Protein AF-A0A4R0FZ32-F1 (afdb_monomer_lite)

pLDDT: mean 91.34, std 6.8, range [60.91, 98.31]

Secondary structure (DSSP, 8-state):
-B--GGGHHHHHHHHHHHHHHTT-EEEEEEE-TTSS-EEEEEEETTTTEEEEEEE-TTSSBEEEEEE-PPP-PPTT--TT--

Sequence (82 aa):
MPVAPTEQIATLHRVRDSWREQGHEITEDRAFTEGDGGVVSMREAATSVTISLATNASRDRIALIIATDCYQPADGEDPANP

Radius of gyration: 16.28 Å; chains: 1; bounding box: 35×37×45 Å

Foldseek 3Di:
DFDDLQCALVVQVVVVVVCVVVVWDWPDDDDDPVRSWTKTWTADPVQRKIWMWTQDPVSGDIDIDIDHPDDDDDVPDDPVPD

Structure (mmCIF, N/CA/C/O backbone):
data_AF-A0A4R0FZ32-F1
#
_entry.id   AF-A0A4R0FZ32-F1
#
loop_
_atom_site.group_PDB
_atom_site.id
_atom_site.type_symbol
_atom_site.label_atom_id
_atom_site.label_alt_id
_atom_site.label_comp_id
_atom_site.label_asym_id
_atom_site.label_entity_id
_atom_site.label_seq_id
_atom_site.pdbx_PDB_ins_code
_atom_site.Cartn_x
_atom_site.Cartn_y
_atom_site.Cartn_z
_atom_site.occupancy
_atom_site.B_iso_or_equiv
_atom_site.auth_seq_id
_atom_site.auth_comp_id
_atom_site.auth_asym_id
_atom_site.auth_atom_id
_atom_site.pdbx_PDB_model_num
ATOM 1 N N . MET A 1 1 ? 2.554 -4.759 12.217 1.00 72.62 1 MET A N 1
ATOM 2 C CA . MET A 1 1 ? 2.620 -3.634 13.172 1.00 72.62 1 MET A CA 1
ATOM 3 C C . MET A 1 1 ? 1.254 -3.482 13.826 1.00 72.62 1 MET A C 1
ATOM 5 O O . MET A 1 1 ? 0.300 -3.304 13.074 1.00 72.62 1 MET A O 1
ATOM 9 N N . PRO A 1 2 ? 1.130 -3.652 15.153 1.00 87.06 2 PRO A N 1
ATOM 10 C CA . PRO A 1 2 ? -0.121 -3.389 15.862 1.00 87.06 2 PRO A CA 1
ATOM 11 C C . PRO A 1 2 ? -0.489 -1.904 15.778 1.00 87.06 2 PRO A C 1
ATOM 13 O O . PRO A 1 2 ? 0.390 -1.057 15.922 1.00 87.06 2 PRO A O 1
ATOM 16 N N . VAL A 1 3 ? -1.762 -1.604 15.543 1.00 87.00 3 VAL A N 1
ATOM 17 C CA . VAL A 1 3 ? -2.337 -0.251 15.530 1.00 87.00 3 VAL A CA 1
ATOM 18 C C . VAL A 1 3 ? -3.727 -0.364 16.142 1.00 87.00 3 VAL A C 1
ATOM 20 O O . VAL A 1 3 ? -4.488 -1.245 15.748 1.00 87.00 3 VAL A O 1
ATOM 23 N N . ALA A 1 4 ? -4.067 0.474 17.122 1.00 89.56 4 ALA A N 1
ATOM 24 C CA . ALA A 1 4 ? -5.393 0.405 17.728 1.00 89.56 4 ALA A CA 1
ATOM 25 C C . ALA A 1 4 ? -6.484 0.703 16.677 1.00 89.56 4 ALA A C 1
ATOM 27 O O . ALA A 1 4 ? -6.255 1.549 15.809 1.00 89.56 4 ALA A O 1
ATOM 28 N N . PRO A 1 5 ? -7.680 0.087 16.758 1.00 87.69 5 PRO A N 1
ATOM 29 C CA . PRO A 1 5 ? -8.763 0.338 15.800 1.00 87.69 5 PRO A CA 1
ATOM 30 C C . PRO A 1 5 ? -9.081 1.822 15.594 1.00 87.69 5 PRO A C 1
ATOM 32 O O . PRO A 1 5 ? -9.239 2.280 14.467 1.00 87.69 5 PRO A O 1
ATOM 35 N N . THR A 1 6 ? -9.072 2.609 16.669 1.00 89.19 6 THR A N 1
ATOM 36 C CA . THR A 1 6 ? -9.326 4.058 16.631 1.00 89.19 6 THR A CA 1
ATOM 37 C C . THR A 1 6 ? -8.198 4.875 15.997 1.00 89.19 6 THR A C 1
ATOM 39 O O . THR A 1 6 ? -8.382 6.053 15.708 1.00 89.19 6 THR A O 1
ATOM 42 N N . GLU A 1 7 ? -7.022 4.283 15.789 1.00 92.00 7 GLU A N 1
ATOM 43 C CA . GLU A 1 7 ? -5.828 4.951 15.262 1.00 92.00 7 GLU A CA 1
ATOM 44 C C . GLU A 1 7 ? -5.494 4.554 13.822 1.00 92.00 7 GLU A C 1
ATOM 46 O O . GLU A 1 7 ? -4.531 5.074 13.254 1.00 92.00 7 GLU A O 1
ATOM 51 N N . GLN A 1 8 ? -6.264 3.648 13.218 1.00 91.94 8 GLN A N 1
ATOM 52 C CA . GLN A 1 8 ? -5.981 3.097 11.894 1.00 91.94 8 GLN A CA 1
ATOM 53 C C . GLN A 1 8 ? -5.874 4.188 10.821 1.00 91.94 8 GLN A C 1
ATOM 55 O O . GLN A 1 8 ? -4.818 4.373 10.215 1.00 91.94 8 GLN A O 1
ATOM 60 N N . ILE A 1 9 ? -6.938 4.977 10.649 1.00 93.12 9 ILE A N 1
ATOM 61 C CA . ILE A 1 9 ? -6.991 6.071 9.667 1.00 93.12 9 ILE A CA 1
ATOM 62 C C . ILE A 1 9 ? -5.926 7.131 9.952 1.00 93.12 9 ILE A C 1
ATOM 64 O O . ILE A 1 9 ? -5.208 7.550 9.047 1.00 93.12 9 ILE A O 1
ATOM 68 N N . ALA A 1 10 ? -5.772 7.531 11.217 1.00 94.06 10 ALA A N 1
ATOM 69 C CA . ALA A 1 10 ? -4.753 8.502 11.605 1.00 94.06 10 ALA A CA 1
ATOM 70 C C . ALA A 1 10 ? -3.339 8.005 11.259 1.00 94.06 10 ALA A C 1
ATOM 72 O O . ALA A 1 10 ? -2.489 8.782 10.832 1.00 94.06 10 ALA A O 1
ATOM 73 N N . THR A 1 11 ? -3.089 6.702 11.395 1.00 94.88 11 THR A N 1
ATOM 74 C CA . THR A 1 11 ? -1.817 6.084 11.016 1.00 94.88 11 THR A CA 1
ATOM 75 C C . THR A 1 11 ? -1.610 6.089 9.506 1.00 94.88 11 THR A C 1
ATOM 77 O O . THR A 1 11 ? -0.532 6.486 9.069 1.00 94.88 11 THR A O 1
ATOM 80 N N . LEU A 1 12 ? -2.624 5.737 8.708 1.00 96.00 12 LEU A N 1
ATOM 81 C CA . LEU A 1 12 ? -2.540 5.822 7.244 1.00 96.00 12 LEU A CA 1
ATOM 82 C C . LEU A 1 12 ? -2.271 7.259 6.771 1.00 96.00 12 LEU A C 1
ATOM 84 O O . LEU A 1 12 ? -1.395 7.468 5.935 1.00 96.00 12 LEU A O 1
ATOM 88 N N . HIS A 1 13 ? -2.943 8.258 7.354 1.00 96.00 13 HIS A N 1
ATOM 89 C CA . HIS A 1 13 ? -2.696 9.669 7.041 1.00 96.00 13 HIS A CA 1
ATOM 90 C C . HIS A 1 13 ? -1.269 10.103 7.383 1.00 96.00 13 HIS A C 1
ATOM 92 O O . HIS A 1 13 ? -0.626 10.749 6.564 1.00 96.00 13 HIS A O 1
ATOM 98 N N . ARG A 1 14 ? -0.734 9.700 8.545 1.00 96.50 14 ARG A N 1
ATOM 99 C CA . ARG A 1 14 ? 0.664 9.992 8.902 1.00 96.50 14 ARG A CA 1
ATOM 100 C C . ARG A 1 14 ? 1.647 9.412 7.887 1.00 96.50 14 ARG A C 1
ATOM 102 O O . ARG A 1 14 ? 2.617 10.080 7.540 1.00 96.50 14 ARG A O 1
ATOM 109 N N . VAL A 1 15 ? 1.402 8.195 7.396 1.00 96.88 15 VAL A N 1
ATOM 110 C CA . VAL A 1 15 ? 2.268 7.597 6.370 1.00 96.88 15 VAL A CA 1
ATOM 111 C C . VAL A 1 15 ? 2.138 8.333 5.038 1.00 96.88 15 VAL A C 1
ATOM 113 O O . VAL A 1 15 ? 3.155 8.673 4.442 1.00 96.88 15 VAL A O 1
ATOM 116 N N . ARG A 1 16 ? 0.913 8.648 4.604 1.00 98.00 16 ARG A N 1
ATOM 117 C CA . ARG A 1 16 ? 0.668 9.464 3.407 1.00 98.00 16 ARG A CA 1
ATOM 118 C C . ARG A 1 16 ? 1.426 10.788 3.459 1.00 98.00 16 ARG A C 1
ATOM 120 O O . ARG A 1 16 ? 2.075 11.162 2.487 1.00 98.00 16 ARG A O 1
ATOM 127 N N . ASP A 1 17 ? 1.309 11.503 4.573 1.00 98.31 17 ASP A N 1
ATOM 128 C CA . ASP A 1 17 ? 1.908 12.825 4.735 1.00 98.31 17 ASP A CA 1
ATOM 129 C C . ASP A 1 17 ? 3.439 12.713 4.729 1.00 98.31 17 ASP A C 1
ATOM 131 O O . ASP A 1 17 ? 4.097 13.445 3.996 1.00 98.31 17 ASP A O 1
ATOM 135 N N . SER A 1 18 ? 3.996 11.699 5.399 1.00 98.06 18 SER A N 1
ATOM 136 C CA . SER A 1 18 ? 5.431 11.401 5.345 1.00 98.06 18 SER A CA 1
ATOM 137 C C . SER A 1 18 ? 5.923 11.050 3.934 1.00 98.06 18 SER A C 1
ATOM 139 O O . SER A 1 18 ? 7.001 11.489 3.534 1.00 98.06 18 SER A O 1
ATOM 141 N N . TRP A 1 19 ? 5.157 10.285 3.150 1.00 97.06 19 TRP A N 1
ATOM 142 C CA . TRP A 1 19 ? 5.503 9.990 1.755 1.00 97.06 19 TRP A CA 1
ATOM 143 C C . TRP A 1 19 ? 5.467 11.240 0.872 1.00 97.06 19 TRP A C 1
ATOM 145 O O . TRP A 1 19 ? 6.363 11.427 0.051 1.00 97.06 19 TRP A O 1
ATOM 155 N N . ARG A 1 20 ? 4.490 12.130 1.074 1.00 97.06 20 ARG A N 1
ATOM 156 C CA . ARG A 1 20 ? 4.428 13.421 0.372 1.00 97.06 20 ARG A CA 1
ATOM 157 C C . ARG A 1 20 ? 5.600 14.329 0.728 1.00 97.06 20 ARG A C 1
ATOM 159 O O . ARG A 1 20 ? 6.167 14.950 -0.163 1.00 97.06 20 ARG A O 1
ATOM 166 N N . GLU A 1 21 ? 5.983 14.388 2.001 1.00 97.81 21 GLU A N 1
ATOM 167 C CA . GLU A 1 21 ? 7.156 15.147 2.462 1.00 97.81 21 GLU A CA 1
ATOM 168 C C . GLU A 1 21 ? 8.459 14.644 1.825 1.00 97.81 21 GLU A C 1
ATOM 170 O O . GLU A 1 21 ? 9.353 15.435 1.535 1.00 97.81 21 GLU A O 1
ATOM 175 N N . GLN A 1 22 ? 8.544 13.341 1.551 1.00 95.25 22 GLN A N 1
ATOM 176 C CA . GLN A 1 22 ? 9.657 12.718 0.827 1.00 95.25 22 GLN A CA 1
ATOM 177 C C . GLN A 1 22 ? 9.589 12.929 -0.696 1.00 95.25 22 GLN A C 1
ATOM 179 O O . GLN A 1 22 ? 10.506 12.532 -1.410 1.00 95.25 22 GLN A O 1
ATOM 184 N N . GLY A 1 23 ? 8.533 13.571 -1.204 1.00 95.44 23 GLY A N 1
ATOM 185 C CA . GLY A 1 23 ? 8.350 13.858 -2.626 1.00 95.44 23 GLY A CA 1
ATOM 186 C C . GLY A 1 23 ? 7.749 12.707 -3.434 1.00 95.44 23 GLY A C 1
ATOM 187 O O . GLY A 1 23 ? 7.751 12.775 -4.662 1.00 95.44 23 GLY A O 1
ATOM 188 N N . HIS A 1 24 ? 7.226 11.665 -2.782 1.00 95.44 24 HIS A N 1
ATOM 189 C CA . HIS A 1 24 ? 6.562 10.569 -3.482 1.00 95.44 24 HIS A CA 1
ATOM 190 C C . HIS A 1 24 ? 5.147 10.949 -3.933 1.00 95.44 24 HIS A C 1
ATOM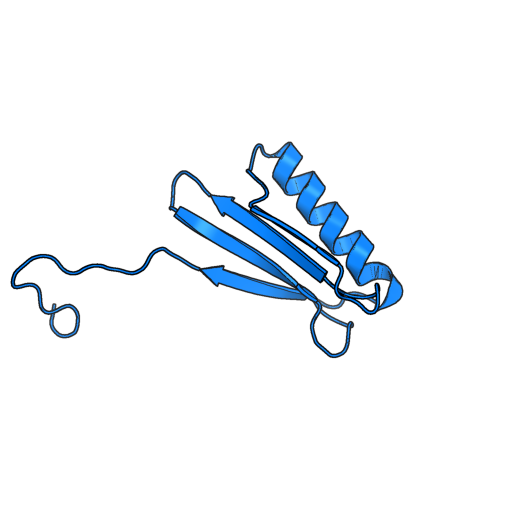 192 O O . HIS A 1 24 ? 4.406 11.653 -3.239 1.00 95.44 24 HIS A O 1
ATOM 198 N N . GLU A 1 25 ? 4.745 10.410 -5.083 1.00 93.81 25 GLU A N 1
ATOM 199 C CA . GLU A 1 25 ? 3.375 10.507 -5.576 1.00 93.81 25 GLU A CA 1
ATOM 200 C C . GLU A 1 25 ? 2.470 9.500 -4.855 1.00 93.81 25 GLU A C 1
ATOM 202 O O . GLU A 1 25 ? 2.756 8.301 -4.801 1.00 93.81 25 GLU A O 1
ATOM 207 N N . ILE A 1 26 ? 1.350 9.995 -4.323 1.00 97.62 26 ILE A N 1
ATOM 208 C CA . ILE A 1 26 ? 0.293 9.162 -3.744 1.00 97.62 26 ILE A CA 1
ATOM 209 C C . ILE A 1 26 ? -0.670 8.769 -4.861 1.00 97.62 26 ILE A C 1
ATOM 211 O O . ILE A 1 26 ? -1.348 9.629 -5.421 1.00 97.62 26 ILE A O 1
ATOM 215 N N . THR A 1 27 ? -0.745 7.477 -5.157 1.00 96.81 27 THR A N 1
ATOM 216 C CA . THR A 1 27 ? -1.586 6.919 -6.226 1.00 96.81 27 THR A CA 1
ATOM 217 C C . THR A 1 27 ? -2.953 6.461 -5.727 1.00 96.81 27 THR A C 1
ATOM 219 O O . THR A 1 27 ? -3.894 6.351 -6.509 1.00 96.81 27 THR A O 1
ATOM 222 N N . GLU A 1 28 ? -3.092 6.228 -4.421 1.00 97.56 28 GLU A N 1
ATOM 223 C CA . GLU A 1 28 ? -4.361 5.892 -3.780 1.00 97.56 28 GLU A CA 1
ATOM 224 C C . GLU A 1 28 ? -4.395 6.461 -2.360 1.00 97.56 28 GLU A C 1
ATOM 226 O O . GLU A 1 28 ? -3.419 6.369 -1.620 1.00 97.56 28 GLU A O 1
ATOM 231 N N . ASP A 1 29 ? -5.527 7.038 -1.973 1.00 97.19 29 ASP A N 1
ATOM 232 C CA . ASP A 1 29 ? -5.820 7.475 -0.608 1.00 97.19 29 ASP A CA 1
ATOM 233 C C . ASP A 1 29 ? -7.332 7.359 -0.418 1.00 97.19 29 ASP A C 1
ATOM 235 O O . ASP A 1 29 ? -8.096 8.198 -0.903 1.00 97.19 29 ASP A O 1
ATOM 239 N N . ARG A 1 30 ? -7.787 6.260 0.191 1.00 95.00 30 ARG A N 1
ATOM 240 C CA . ARG A 1 30 ? -9.220 6.018 0.395 1.00 95.00 30 ARG A CA 1
ATOM 241 C C . ARG A 1 30 ? -9.526 5.418 1.757 1.00 95.00 30 ARG A C 1
ATOM 243 O O . ARG A 1 30 ? -8.852 4.503 2.228 1.00 95.00 30 ARG A O 1
ATOM 250 N N . ALA A 1 31 ? -10.635 5.872 2.327 1.00 92.38 31 ALA A N 1
ATOM 251 C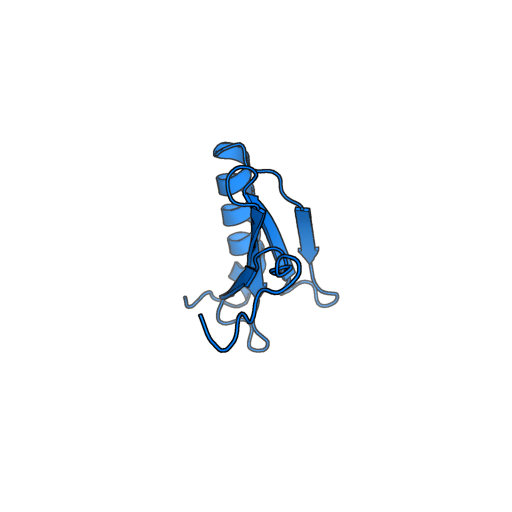 CA . ALA A 1 31 ? -11.304 5.192 3.425 1.00 92.38 31 ALA A CA 1
ATOM 252 C C . ALA A 1 31 ? -12.251 4.106 2.885 1.00 92.38 31 ALA A C 1
ATOM 254 O O . ALA A 1 31 ? -12.839 4.240 1.808 1.00 92.38 31 ALA A O 1
ATOM 255 N N . PHE A 1 32 ? -12.410 3.025 3.641 1.00 88.75 32 PHE A N 1
ATOM 256 C CA . PHE A 1 32 ? -13.445 2.022 3.418 1.00 88.75 32 PHE A CA 1
ATOM 257 C C . PHE A 1 32 ? -14.794 2.529 3.937 1.00 88.75 32 PHE A C 1
ATOM 259 O O . PHE A 1 32 ? -14.859 3.444 4.754 1.00 88.75 32 PHE A O 1
ATOM 26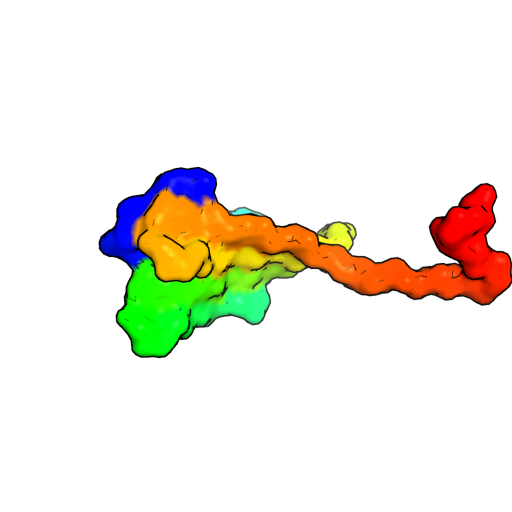6 N N . THR A 1 33 ? -15.885 1.927 3.465 1.00 80.38 33 THR A N 1
ATOM 267 C CA . THR A 1 33 ? -17.259 2.422 3.657 1.00 80.38 33 THR A CA 1
ATOM 268 C C . THR 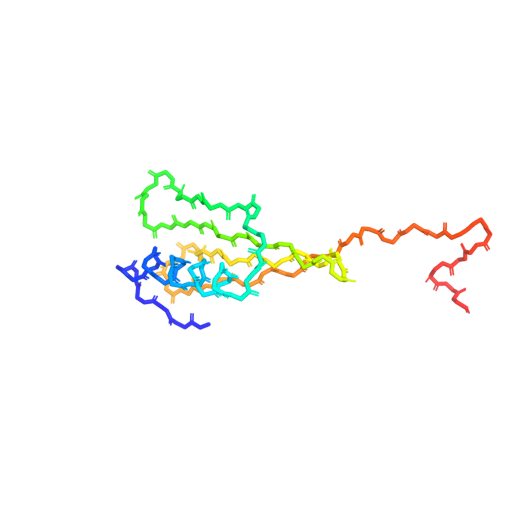A 1 33 ? -17.687 2.539 5.124 1.00 80.38 33 THR A C 1
ATOM 270 O O . THR A 1 33 ? -18.540 3.359 5.444 1.00 80.38 33 THR A O 1
ATOM 273 N N . GLU A 1 34 ? -17.085 1.751 6.018 1.00 75.56 34 GLU A N 1
ATOM 274 C CA . GLU A 1 34 ? -17.346 1.788 7.466 1.00 75.56 34 GLU A CA 1
ATOM 275 C C . GLU A 1 34 ? -16.525 2.863 8.210 1.00 75.56 34 GLU A C 1
ATOM 277 O O . GLU A 1 34 ? -16.709 3.065 9.406 1.00 75.56 34 GLU A O 1
ATOM 282 N N . GLY A 1 35 ? -15.651 3.597 7.508 1.00 71.50 35 GLY A N 1
ATOM 283 C CA . GLY A 1 35 ? -14.937 4.775 8.020 1.00 71.50 35 GLY A CA 1
ATOM 284 C C . GLY A 1 35 ? -13.792 4.488 8.996 1.00 71.50 35 GLY A C 1
ATOM 285 O O . GLY A 1 35 ? -13.100 5.409 9.419 1.00 71.50 35 GLY A O 1
ATOM 286 N N . ASP A 1 36 ? -13.560 3.227 9.337 1.00 79.56 36 ASP A N 1
ATOM 287 C CA . ASP A 1 36 ? -12.585 2.771 10.333 1.00 79.56 36 ASP A CA 1
ATOM 288 C C . ASP A 1 36 ? -11.441 1.940 9.731 1.00 79.56 36 ASP A C 1
ATOM 290 O O . ASP A 1 36 ? -10.623 1.347 10.437 1.00 79.56 36 ASP A O 1
ATOM 294 N N . GLY A 1 37 ? -11.363 1.931 8.404 1.00 89.94 37 GLY A N 1
ATOM 295 C CA . GLY A 1 37 ? -10.282 1.325 7.654 1.00 89.94 37 GLY A CA 1
ATOM 296 C C . GLY A 1 37 ? -10.056 2.020 6.327 1.00 89.94 37 GLY A C 1
ATOM 297 O O . GLY A 1 37 ? -10.839 2.874 5.915 1.00 89.94 37 GLY A O 1
ATOM 298 N N . GLY A 1 38 ? -8.975 1.665 5.653 1.00 95.19 38 GLY A N 1
ATOM 299 C CA . GLY A 1 38 ? -8.624 2.294 4.394 1.00 95.19 38 GLY A CA 1
ATOM 300 C C . GLY A 1 38 ? -7.360 1.725 3.785 1.00 95.19 38 GLY A C 1
ATOM 301 O O . GLY A 1 38 ? -6.787 0.749 4.279 1.00 95.19 38 GLY A O 1
ATOM 302 N N . VAL A 1 39 ? -6.936 2.372 2.710 1.00 97.19 39 VAL A N 1
ATOM 303 C CA . VAL A 1 39 ? -5.679 2.097 2.025 1.00 97.19 39 VAL A CA 1
ATOM 304 C C . VAL A 1 39 ? -5.048 3.401 1.558 1.00 97.19 39 VAL A C 1
ATOM 306 O O . VAL A 1 39 ? -5.740 4.317 1.111 1.00 97.19 39 VAL A O 1
ATOM 309 N N . VAL A 1 40 ? -3.725 3.459 1.662 1.00 98.19 40 VAL A N 1
ATOM 310 C CA . VAL A 1 40 ? -2.891 4.463 1.008 1.00 98.19 40 VAL A CA 1
ATOM 311 C C . VAL A 1 40 ? -1.849 3.749 0.159 1.00 98.19 40 VAL A C 1
ATOM 313 O O . VAL A 1 40 ? -1.248 2.772 0.611 1.00 98.19 40 VAL A O 1
ATOM 316 N N . SER A 1 41 ? -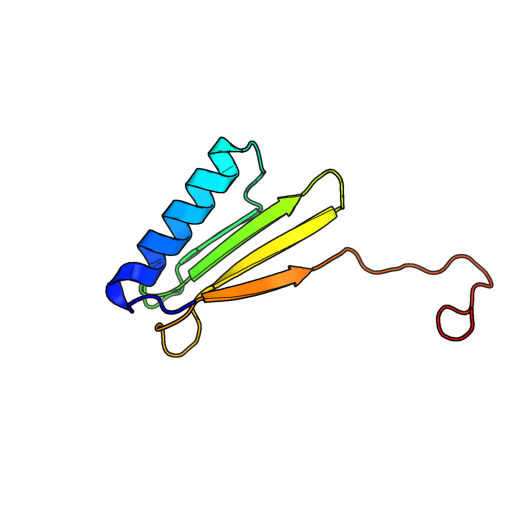1.626 4.242 -1.052 1.00 98.31 41 SER A N 1
ATOM 317 C CA . SER A 1 41 ? -0.641 3.706 -1.987 1.00 98.31 41 SER A CA 1
ATOM 318 C C . SER A 1 41 ? 0.254 4.818 -2.523 1.00 98.31 41 SER A C 1
ATOM 320 O O . SER A 1 41 ? -0.200 5.939 -2.753 1.00 98.31 41 SER A O 1
ATOM 322 N N . MET A 1 42 ? 1.521 4.493 -2.750 1.00 97.62 42 MET A N 1
ATOM 323 C CA . MET A 1 42 ? 2.486 5.329 -3.462 1.00 97.62 42 MET A CA 1
ATOM 324 C C . MET A 1 42 ? 3.156 4.519 -4.571 1.00 97.62 42 MET A C 1
ATOM 326 O O . MET A 1 42 ? 3.212 3.287 -4.495 1.00 97.62 42 MET A O 1
ATOM 330 N N . ARG A 1 43 ? 3.669 5.203 -5.597 1.00 94.94 43 ARG A N 1
ATOM 331 C CA . ARG A 1 43 ? 4.515 4.589 -6.628 1.00 94.94 43 ARG A CA 1
ATOM 332 C C . ARG A 1 43 ? 5.901 5.221 -6.600 1.00 94.94 43 ARG A C 1
ATOM 334 O O . ARG A 1 43 ? 6.041 6.435 -6.720 1.00 94.94 43 ARG A O 1
ATOM 341 N N . GLU A 1 44 ? 6.920 4.384 -6.458 1.00 92.69 44 GLU A N 1
ATOM 342 C CA . GLU A 1 44 ? 8.316 4.783 -6.567 1.00 92.69 44 GLU A CA 1
ATOM 343 C C . GLU A 1 44 ? 8.704 4.859 -8.045 1.00 92.69 44 GLU A C 1
ATOM 345 O O . GLU A 1 44 ? 8.723 3.848 -8.751 1.00 92.69 44 GLU A O 1
ATOM 350 N N . ALA A 1 45 ? 9.012 6.062 -8.525 1.00 86.94 45 ALA A N 1
ATOM 351 C CA . ALA A 1 45 ? 9.289 6.299 -9.937 1.00 86.94 45 ALA A CA 1
ATOM 352 C C . ALA A 1 45 ? 10.576 5.604 -10.406 1.00 86.94 45 ALA A C 1
ATOM 354 O O . ALA A 1 45 ? 10.628 5.118 -11.534 1.00 86.94 45 ALA A O 1
ATOM 355 N N . ALA A 1 46 ? 11.600 5.517 -9.549 1.00 87.62 46 ALA A N 1
ATOM 356 C CA . ALA A 1 46 ? 12.892 4.952 -9.935 1.00 87.62 46 ALA A CA 1
ATOM 357 C C . ALA A 1 46 ? 12.843 3.434 -10.173 1.00 87.62 46 ALA A C 1
ATOM 359 O O . ALA A 1 46 ? 13.592 2.909 -10.993 1.00 87.62 46 ALA A O 1
ATOM 360 N N . THR A 1 47 ? 11.975 2.724 -9.451 1.00 88.62 47 THR A N 1
ATOM 361 C CA . THR A 1 47 ? 11.913 1.253 -9.462 1.00 88.62 47 THR A CA 1
ATOM 362 C C . THR A 1 47 ? 10.599 0.712 -10.008 1.00 88.62 47 THR A C 1
ATOM 364 O O . THR A 1 47 ? 10.459 -0.499 -10.158 1.00 88.62 47 THR A O 1
ATOM 367 N N . SER A 1 48 ? 9.626 1.585 -10.288 1.00 87.62 48 SER A N 1
ATOM 368 C CA . SER A 1 48 ? 8.252 1.204 -10.631 1.00 87.62 48 SER A CA 1
ATOM 369 C C . SER A 1 48 ? 7.574 0.312 -9.582 1.00 87.62 48 SER A C 1
ATOM 371 O O . SER A 1 48 ? 6.578 -0.355 -9.860 1.00 87.62 48 SER A O 1
ATOM 373 N N . VAL A 1 49 ? 8.084 0.320 -8.347 1.00 94.06 49 VAL A N 1
ATOM 374 C CA . VAL A 1 49 ? 7.474 -0.388 -7.223 1.00 94.06 49 VAL A CA 1
ATOM 375 C C . VAL A 1 49 ? 6.282 0.418 -6.727 1.00 94.06 49 VAL A C 1
ATOM 377 O O . VAL A 1 49 ? 6.380 1.617 -6.480 1.00 94.06 49 VAL A O 1
ATOM 380 N N . THR A 1 50 ? 5.152 -0.251 -6.539 1.00 96.44 50 THR A N 1
ATOM 381 C CA . THR A 1 50 ? 3.999 0.301 -5.828 1.00 96.44 50 THR A CA 1
ATOM 382 C C . THR A 1 50 ? 3.992 -0.243 -4.408 1.00 96.44 50 THR A C 1
ATOM 384 O O . THR A 1 50 ? 4.046 -1.458 -4.203 1.00 96.44 50 THR A O 1
ATOM 387 N N . ILE A 1 51 ? 3.929 0.655 -3.428 1.00 97.56 51 ILE A N 1
ATOM 388 C CA . ILE A 1 51 ? 3.805 0.305 -2.014 1.00 97.56 51 ILE A CA 1
ATOM 389 C C . ILE A 1 51 ? 2.413 0.710 -1.553 1.00 97.56 51 ILE A C 1
ATOM 391 O O . ILE A 1 51 ? 2.054 1.883 -1.635 1.00 97.56 51 ILE A O 1
ATOM 395 N N . SER A 1 52 ? 1.660 -0.245 -1.014 1.00 97.81 52 SER A N 1
ATOM 396 C CA . SER A 1 52 ? 0.339 -0.003 -0.438 1.00 97.81 52 SER A CA 1
ATOM 397 C C . SER A 1 52 ? 0.301 -0.427 1.023 1.00 97.81 52 SER A C 1
ATOM 399 O O . SER A 1 52 ? 0.760 -1.511 1.391 1.00 97.81 52 SER A O 1
ATOM 401 N N . LEU A 1 53 ? -0.292 0.420 1.859 1.00 97.06 53 LEU A N 1
ATOM 402 C CA . LEU A 1 53 ? -0.626 0.113 3.242 1.00 97.06 53 LEU A CA 1
ATOM 403 C C . LEU A 1 53 ? -2.136 0.097 3.398 1.00 97.06 53 LEU A C 1
ATOM 405 O O . LEU A 1 53 ? -2.794 1.089 3.097 1.00 97.06 53 LEU A O 1
ATOM 409 N N . ALA A 1 54 ? -2.674 -1.007 3.905 1.00 95.94 54 ALA A N 1
ATOM 410 C CA . ALA A 1 54 ? -4.104 -1.174 4.126 1.00 95.94 54 ALA A CA 1
ATOM 411 C C . ALA A 1 54 ? -4.394 -1.661 5.545 1.00 95.94 54 ALA A C 1
ATOM 413 O O . ALA A 1 54 ? -3.613 -2.407 6.135 1.00 95.94 54 ALA A O 1
ATOM 414 N N . THR A 1 55 ? -5.541 -1.284 6.096 1.00 94.19 55 THR A N 1
ATOM 415 C CA . THR A 1 55 ? -6.018 -1.870 7.355 1.00 94.19 55 THR A CA 1
ATOM 416 C C . THR A 1 55 ? -6.407 -3.333 7.164 1.00 94.19 55 THR A C 1
ATOM 418 O O . THR A 1 55 ? -7.026 -3.680 6.157 1.00 94.19 55 THR A O 1
ATOM 421 N N . ASN A 1 56 ? -6.099 -4.194 8.135 1.00 89.12 56 ASN A N 1
ATOM 422 C CA . ASN A 1 56 ? -6.577 -5.578 8.125 1.00 89.12 56 ASN A CA 1
ATOM 423 C C . ASN A 1 56 ? -8.050 -5.692 8.570 1.00 89.12 56 ASN A C 1
ATOM 425 O O . ASN A 1 56 ? -8.627 -4.756 9.118 1.00 89.12 56 ASN A O 1
ATOM 429 N N . ALA A 1 57 ? -8.650 -6.871 8.370 1.00 86.81 57 ALA A N 1
ATOM 430 C CA . ALA A 1 57 ? -10.059 -7.115 8.696 1.00 86.81 57 ALA A CA 1
ATOM 431 C C . ALA A 1 57 ? -10.396 -6.917 10.188 1.00 86.81 57 ALA A C 1
ATOM 433 O O . ALA A 1 57 ? -11.478 -6.443 10.511 1.00 86.81 57 ALA A O 1
ATOM 434 N N . SER A 1 58 ? -9.474 -7.248 11.098 1.00 87.00 58 SER A N 1
ATOM 435 C CA . SER A 1 58 ? -9.648 -7.057 12.547 1.00 87.00 58 SER A CA 1
ATOM 436 C C . SER A 1 58 ? -9.332 -5.641 13.033 1.00 87.00 58 SER A C 1
ATOM 438 O O . SER A 1 58 ? -9.518 -5.362 14.215 1.00 87.00 58 SER A O 1
ATOM 440 N N . ARG A 1 59 ? -8.865 -4.750 12.146 1.00 86.12 59 ARG A N 1
ATOM 441 C CA . ARG A 1 59 ? -8.551 -3.340 12.435 1.00 86.12 59 ARG A CA 1
ATOM 442 C C . ARG A 1 59 ? -7.585 -3.162 13.602 1.00 86.12 59 ARG A C 1
ATOM 444 O O . ARG A 1 59 ? -7.614 -2.157 14.301 1.00 86.12 59 ARG A O 1
ATOM 451 N N . ASP A 1 60 ? -6.695 -4.119 13.808 1.00 90.25 60 ASP A N 1
ATOM 452 C CA . ASP A 1 60 ? -5.674 -4.092 14.856 1.00 90.25 60 ASP A CA 1
ATOM 453 C C . ASP A 1 60 ? -4.254 -4.041 14.272 1.00 90.25 60 ASP A C 1
ATOM 455 O O . ASP A 1 60 ? -3.268 -3.985 15.011 1.00 90.25 60 ASP A O 1
ATOM 459 N N . ARG A 1 61 ? -4.123 -4.099 12.936 1.00 92.44 61 ARG A N 1
ATOM 460 C CA . ARG A 1 61 ? -2.840 -4.102 12.222 1.00 92.44 61 ARG A CA 1
ATOM 461 C C . ARG A 1 61 ? -2.954 -3.460 10.843 1.00 92.44 61 ARG A C 1
ATOM 463 O O . ARG A 1 61 ? -4.024 -3.386 10.246 1.00 92.44 61 ARG A O 1
ATOM 470 N N . ILE A 1 62 ? -1.792 -3.100 10.312 1.00 93.38 62 ILE A N 1
ATOM 471 C CA . ILE A 1 62 ? -1.611 -2.689 8.919 1.00 93.38 62 ILE A CA 1
ATOM 472 C C . ILE A 1 62 ? -0.999 -3.841 8.115 1.00 93.38 62 ILE A C 1
ATOM 474 O O . ILE A 1 62 ? -0.038 -4.476 8.564 1.00 93.38 62 ILE A O 1
ATOM 478 N N . ALA A 1 63 ? -1.557 -4.090 6.935 1.00 93.94 63 ALA A N 1
ATOM 479 C CA . ALA A 1 63 ? -0.992 -4.923 5.887 1.00 93.94 63 ALA A CA 1
ATOM 480 C C . ALA A 1 63 ? -0.124 -4.066 4.956 1.00 93.94 63 ALA A C 1
ATOM 482 O O . ALA A 1 63 ? -0.528 -2.973 4.565 1.00 93.94 63 ALA A O 1
ATOM 483 N N . LEU A 1 64 ? 1.053 -4.582 4.605 1.00 95.38 64 LEU A N 1
ATOM 484 C CA . LEU A 1 64 ? 1.963 -4.000 3.621 1.00 95.38 64 LEU A CA 1
ATOM 485 C C . LEU A 1 64 ? 1.926 -4.856 2.359 1.00 95.38 64 LEU A C 1
ATOM 487 O O . LEU A 1 64 ? 2.131 -6.067 2.431 1.00 95.38 64 LEU A O 1
ATOM 491 N N . ILE A 1 65 ? 1.687 -4.217 1.221 1.00 96.19 65 ILE A N 1
ATOM 492 C CA . ILE A 1 65 ? 1.696 -4.836 -0.100 1.00 96.19 65 ILE A CA 1
ATOM 493 C C . ILE A 1 65 ? 2.776 -4.131 -0.914 1.00 96.19 65 ILE A C 1
ATOM 495 O O . ILE A 1 65 ? 2.814 -2.903 -0.971 1.00 96.19 65 ILE A O 1
ATOM 499 N N . ILE A 1 66 ? 3.659 -4.919 -1.522 1.00 95.81 66 ILE A N 1
ATOM 500 C CA . ILE A 1 66 ? 4.701 -4.439 -2.427 1.00 95.81 66 ILE A CA 1
ATOM 501 C C . ILE A 1 66 ? 4.442 -5.108 -3.769 1.00 95.81 66 ILE A C 1
ATOM 503 O O . ILE A 1 66 ? 4.476 -6.335 -3.862 1.00 95.81 66 ILE A O 1
ATOM 507 N N . ALA A 1 67 ? 4.146 -4.303 -4.781 1.00 94.88 67 ALA A N 1
ATOM 508 C CA . ALA A 1 67 ? 3.896 -4.763 -6.136 1.00 94.88 67 ALA A CA 1
ATOM 509 C C . ALA A 1 67 ? 4.935 -4.171 -7.089 1.00 94.88 67 ALA A C 1
ATOM 511 O O . ALA A 1 67 ? 5.339 -3.018 -6.944 1.00 94.88 67 ALA A O 1
ATOM 512 N N . THR A 1 68 ? 5.349 -4.959 -8.071 1.00 92.75 68 THR A N 1
ATOM 513 C CA . THR A 1 68 ? 6.182 -4.516 -9.191 1.00 92.75 68 THR A CA 1
ATOM 514 C C . THR A 1 68 ? 5.378 -4.611 -10.473 1.00 92.75 68 THR A C 1
ATOM 516 O O . THR A 1 68 ? 4.357 -5.304 -10.529 1.00 92.75 68 THR A O 1
ATOM 519 N N . ASP A 1 69 ? 5.864 -3.964 -11.525 1.00 88.38 69 ASP A N 1
ATOM 520 C CA . ASP A 1 69 ? 5.357 -4.243 -12.861 1.00 88.38 69 ASP A CA 1
ATOM 521 C C . ASP A 1 69 ? 5.570 -5.730 -13.204 1.00 88.38 69 ASP A C 1
ATOM 523 O O . ASP A 1 69 ? 6.464 -6.404 -12.673 1.00 88.38 69 ASP A O 1
ATOM 527 N N . CYS A 1 70 ? 4.701 -6.260 -14.064 1.00 87.19 70 CYS A N 1
ATOM 528 C CA . CYS A 1 70 ? 4.823 -7.636 -14.527 1.00 87.19 70 CYS A CA 1
ATOM 529 C C . CYS A 1 70 ? 6.100 -7.786 -15.357 1.00 87.19 70 CYS A C 1
ATOM 531 O O . CYS A 1 70 ? 6.389 -6.953 -16.216 1.00 87.19 70 CYS A O 1
ATOM 533 N N . TYR A 1 71 ? 6.838 -8.872 -15.132 1.00 86.75 71 TYR A N 1
ATOM 534 C CA . TYR A 1 71 ? 7.957 -9.214 -15.997 1.00 86.75 71 TYR A CA 1
ATOM 535 C C . TYR A 1 71 ? 7.440 -9.670 -17.362 1.00 86.75 71 TYR A C 1
ATOM 537 O O . TYR A 1 71 ? 6.616 -10.585 -17.437 1.00 86.75 71 TYR A O 1
ATOM 545 N N . GLN A 1 72 ? 7.930 -9.042 -18.429 1.00 87.56 72 GLN A N 1
ATOM 546 C CA . GLN A 1 72 ? 7.701 -9.489 -19.796 1.00 87.56 72 GLN A CA 1
ATOM 547 C C . GLN A 1 72 ? 9.002 -10.105 -20.325 1.00 87.56 72 GLN A C 1
ATOM 549 O O . GLN A 1 72 ? 9.968 -9.363 -20.509 1.00 87.56 72 GLN A O 1
ATOM 554 N N . PRO A 1 73 ? 9.033 -11.425 -20.576 1.00 89.88 73 PRO A N 1
ATOM 555 C CA . PRO A 1 73 ? 10.202 -12.087 -21.142 1.00 89.88 73 PRO A CA 1
ATOM 556 C C . PRO A 1 73 ? 10.542 -11.546 -22.530 1.00 89.88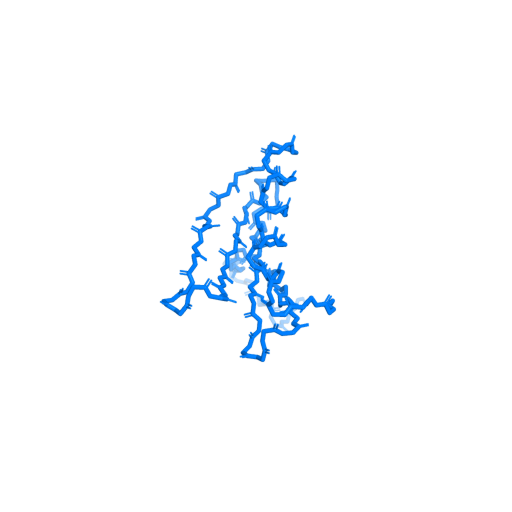 73 PRO A C 1
ATOM 558 O O . PRO A 1 73 ? 9.643 -11.191 -23.302 1.00 89.88 73 PRO A O 1
ATOM 561 N N . ALA A 1 74 ? 11.829 -11.509 -22.858 1.00 91.31 74 ALA A N 1
ATOM 562 C CA . ALA A 1 74 ? 12.277 -11.245 -24.218 1.00 91.31 74 ALA A CA 1
ATOM 563 C C . ALA A 1 74 ? 11.942 -12.425 -25.152 1.00 91.31 74 ALA A C 1
ATOM 565 O O . ALA A 1 74 ? 11.733 -13.558 -24.712 1.00 91.31 74 ALA A O 1
ATOM 566 N N . ASP A 1 75 ? 11.918 -12.176 -26.464 1.00 92.94 75 ASP A N 1
ATOM 567 C CA . ASP A 1 75 ? 11.686 -13.233 -27.453 1.00 92.94 75 ASP A CA 1
ATOM 568 C C . ASP A 1 75 ? 12.722 -14.361 -27.305 1.00 92.94 75 ASP A C 1
ATOM 570 O O . ASP A 1 75 ? 13.929 -14.139 -27.412 1.00 92.94 75 ASP A O 1
ATOM 574 N N . GLY A 1 76 ? 12.238 -15.587 -27.088 1.00 91.56 76 GLY A N 1
ATOM 575 C CA . GLY A 1 76 ? 13.075 -16.779 -26.921 1.00 91.56 76 GLY A CA 1
ATOM 576 C C . GLY A 1 76 ? 13.654 -16.979 -25.518 1.00 91.56 76 GLY A C 1
ATOM 577 O O . GLY A 1 76 ? 14.349 -17.969 -25.301 1.00 91.56 76 GLY A O 1
ATOM 578 N N . GLU A 1 77 ? 13.364 -16.090 -24.570 1.00 93.44 77 GLU A N 1
ATOM 579 C CA . GLU A 1 77 ? 13.691 -16.294 -23.162 1.00 93.44 77 GLU A CA 1
ATOM 580 C C . GLU A 1 77 ? 12.749 -17.335 -22.533 1.00 93.44 77 GLU A C 1
ATOM 582 O O . GLU A 1 77 ? 11.531 -17.259 -22.710 1.00 93.44 77 GLU A O 1
ATOM 587 N N . ASP A 1 78 ? 13.306 -18.288 -21.778 1.00 89.38 78 ASP A N 1
ATOM 588 C CA . ASP A 1 78 ? 12.553 -19.158 -20.867 1.00 89.38 78 ASP A CA 1
ATOM 589 C C . ASP A 1 78 ? 12.812 -18.704 -19.417 1.00 89.38 78 ASP A C 1
ATOM 591 O O . ASP A 1 78 ? 13.793 -19.117 -18.803 1.00 89.38 78 ASP A O 1
ATOM 595 N N . PRO A 1 79 ? 11.945 -17.865 -18.823 1.00 82.81 79 PRO A N 1
ATOM 596 C CA . PRO A 1 79 ? 12.155 -17.336 -17.473 1.00 82.81 79 PRO A CA 1
ATOM 597 C C . PRO A 1 79 ? 12.123 -18.413 -16.385 1.00 82.81 79 PRO A C 1
ATOM 599 O O . PRO A 1 79 ? 12.565 -18.171 -15.262 1.00 82.81 79 PRO A O 1
ATOM 602 N N . ALA A 1 80 ? 11.541 -19.579 -16.683 1.00 85.44 80 ALA A N 1
ATOM 603 C CA . ALA A 1 80 ? 11.505 -20.708 -15.766 1.00 85.44 80 ALA A CA 1
ATOM 604 C C . ALA A 1 80 ? 12.770 -21.579 -15.871 1.00 85.44 80 ALA A C 1
ATOM 606 O O . ALA A 1 80 ? 13.042 -22.337 -14.939 1.00 85.44 80 ALA A O 1
ATOM 607 N N . ASN A 1 81 ? 13.542 -21.451 -16.958 1.00 77.50 81 ASN A N 1
ATOM 608 C CA . ASN A 1 81 ? 14.828 -22.116 -17.180 1.00 77.50 81 ASN A CA 1
ATOM 609 C C . ASN A 1 81 ? 15.880 -21.108 -17.690 1.00 77.50 81 ASN A C 1
ATOM 611 O O . ASN A 1 81 ? 16.107 -21.029 -18.901 1.00 77.50 81 ASN A O 1
ATOM 615 N N . PRO A 1 82 ? 16.501 -20.344 -16.774 1.00 60.91 82 PRO A N 1
ATOM 616 C CA . PRO A 1 82 ? 17.496 -19.326 -17.110 1.00 60.91 82 PRO A CA 1
ATOM 617 C C . PRO A 1 82 ? 18.812 -19.898 -17.657 1.00 60.91 82 PRO A C 1
ATOM 619 O O . PRO A 1 82 ? 19.166 -21.053 -17.314 1.00 60.91 82 PRO A O 1
#

Organism: NCBI:txid2053011